Protein AF-A0A699XY38-F1 (afdb_monomer_lite)

Structure (mmCIF, N/CA/C/O backbone):
data_AF-A0A699XY38-F1
#
_entry.id   AF-A0A699XY38-F1
#
loop_
_atom_site.group_PDB
_atom_site.id
_atom_site.type_symbol
_atom_site.label_atom_id
_atom_site.label_alt_id
_atom_site.label_comp_id
_atom_site.label_asym_id
_atom_site.label_entity_id
_atom_site.label_seq_id
_atom_site.pdbx_PDB_ins_code
_atom_site.Cartn_x
_atom_site.Cartn_y
_atom_site.Cartn_z
_atom_site.occupancy
_atom_site.B_iso_or_equiv
_atom_site.auth_seq_id
_atom_site.auth_comp_id
_atom_site.auth_asym_id
_atom_site.auth_atom_id
_atom_site.pdbx_PDB_model_num
ATOM 1 N N . TYR A 1 1 ? -6.854 -14.304 -1.790 1.00 32.34 1 TYR A N 1
ATOM 2 C CA . TYR A 1 1 ? -5.843 -14.781 -0.823 1.00 32.34 1 TYR A CA 1
ATOM 3 C C . TYR A 1 1 ? -5.232 -13.549 -0.171 1.00 32.34 1 TYR A C 1
ATOM 5 O O . TYR A 1 1 ? -4.716 -12.709 -0.888 1.00 32.34 1 TYR A O 1
ATOM 13 N N . TRP A 1 2 ? -5.368 -13.379 1.145 1.00 28.33 2 TRP A N 1
ATOM 14 C CA . TRP A 1 2 ? -4.684 -12.312 1.887 1.00 28.33 2 TRP A CA 1
ATOM 15 C C . TRP A 1 2 ? -3.635 -12.977 2.771 1.00 28.33 2 TRP A C 1
ATOM 17 O O . TRP A 1 2 ? -3.960 -13.529 3.820 1.00 28.33 2 TRP A O 1
ATOM 27 N N . THR A 1 3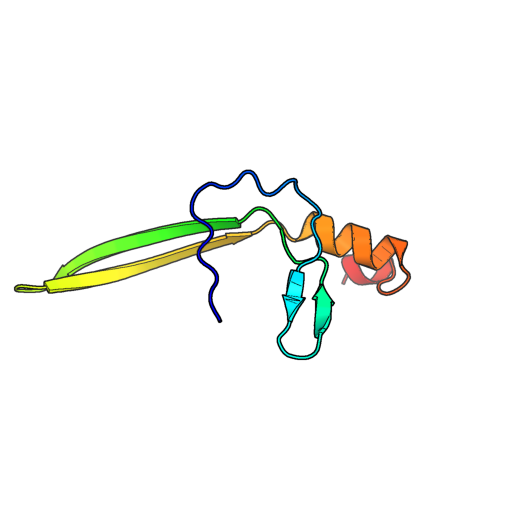 ? -2.389 -13.000 2.307 1.00 36.84 3 THR A N 1
ATOM 28 C CA . THR A 1 3 ? -1.262 -13.535 3.072 1.00 36.84 3 THR A CA 1
ATOM 29 C C . THR A 1 3 ? -0.847 -12.472 4.086 1.00 36.84 3 THR A C 1
ATOM 31 O O . THR A 1 3 ? -0.066 -11.578 3.779 1.00 36.84 3 THR A O 1
ATOM 34 N N . LEU A 1 4 ? -1.425 -12.517 5.287 1.00 36.78 4 LEU A N 1
ATOM 35 C CA . LEU A 1 4 ? -0.950 -11.721 6.420 1.00 36.78 4 LEU A CA 1
ATOM 36 C C . LEU A 1 4 ? 0.423 -12.258 6.843 1.00 36.78 4 LEU A C 1
ATOM 38 O O . LEU A 1 4 ? 0.521 -13.301 7.490 1.00 36.78 4 LEU A O 1
ATOM 42 N N . ALA A 1 5 ? 1.484 -11.558 6.444 1.00 39.03 5 ALA A N 1
ATOM 43 C CA . ALA A 1 5 ? 2.847 -11.859 6.854 1.00 39.03 5 ALA A CA 1
ATOM 44 C C . ALA A 1 5 ? 3.060 -11.432 8.318 1.00 39.03 5 ALA A C 1
ATOM 46 O O . ALA A 1 5 ? 3.290 -10.266 8.629 1.00 39.03 5 ALA A O 1
ATOM 47 N N . VAL A 1 6 ? 2.969 -12.398 9.231 1.00 32.81 6 VAL A N 1
ATOM 48 C CA . VAL A 1 6 ? 3.667 -12.355 10.529 1.00 32.81 6 VAL A CA 1
ATOM 49 C C . VAL A 1 6 ? 5.187 -12.328 10.277 1.00 32.81 6 VAL A C 1
ATOM 51 O O . VAL A 1 6 ? 5.612 -12.751 9.202 1.00 32.81 6 VAL A O 1
ATOM 54 N N . PRO A 1 7 ? 6.013 -11.822 11.217 1.00 36.03 7 PRO A N 1
ATOM 55 C CA . PRO A 1 7 ? 7.362 -11.324 10.947 1.00 36.03 7 PRO A CA 1
ATOM 56 C C . PRO A 1 7 ? 8.350 -12.449 10.609 1.00 36.03 7 PRO A C 1
ATOM 58 O O . PRO A 1 7 ? 9.144 -12.890 11.434 1.00 36.03 7 PRO A O 1
ATOM 61 N N . GLY A 1 8 ? 8.315 -12.898 9.360 1.00 41.69 8 GLY A N 1
ATOM 62 C CA . GLY A 1 8 ? 9.485 -13.355 8.636 1.00 41.69 8 GLY A CA 1
ATOM 63 C C . GLY A 1 8 ? 10.104 -12.135 7.975 1.00 41.69 8 GLY A C 1
ATOM 64 O O . GLY A 1 8 ? 9.391 -11.291 7.434 1.00 41.69 8 GLY A O 1
ATOM 65 N N . LYS A 1 9 ? 11.425 -12.012 8.049 1.00 41.28 9 LYS A N 1
ATOM 66 C CA . LYS A 1 9 ? 12.181 -10.996 7.322 1.00 41.28 9 LYS A CA 1
ATOM 67 C C . LYS A 1 9 ? 11.964 -11.247 5.821 1.00 41.28 9 LYS A C 1
ATOM 69 O O . LYS A 1 9 ? 12.699 -12.023 5.229 1.00 41.28 9 LYS A O 1
ATOM 74 N N . GLN A 1 10 ? 10.915 -10.673 5.231 1.00 45.84 10 GLN A N 1
ATOM 75 C CA . GLN A 1 10 ? 10.833 -10.544 3.781 1.00 45.84 10 GLN A CA 1
ATOM 76 C C . GLN A 1 10 ? 11.938 -9.567 3.410 1.00 45.84 10 GLN A C 1
ATOM 78 O O . GLN A 1 10 ? 11.884 -8.388 3.773 1.00 45.84 10 GLN A O 1
ATOM 83 N N . GLU A 1 11 ? 12.991 -10.075 2.778 1.00 46.81 11 GLU A N 1
ATOM 84 C CA . GLU A 1 11 ? 13.960 -9.201 2.146 1.00 46.81 11 GLU A CA 1
ATOM 85 C C . GLU A 1 11 ? 13.196 -8.461 1.048 1.00 46.81 11 GLU A C 1
ATOM 87 O O . GLU A 1 11 ? 12.495 -9.052 0.226 1.00 46.81 11 GLU A O 1
ATOM 92 N N . SER A 1 12 ? 13.207 -7.133 1.119 1.00 48.31 12 SER A N 1
ATOM 93 C CA . SER A 1 12 ? 12.518 -6.300 0.142 1.00 48.31 12 SER A CA 1
ATOM 94 C C . SER A 1 12 ? 12.968 -6.704 -1.265 1.00 48.31 12 SER A C 1
ATOM 96 O O . SER A 1 12 ? 14.157 -6.594 -1.567 1.00 48.31 12 SER A O 1
ATOM 98 N N . GLY A 1 13 ? 12.040 -7.148 -2.115 1.00 52.25 13 GLY A N 1
ATOM 99 C CA . GLY A 1 13 ? 12.340 -7.534 -3.499 1.00 52.25 13 GLY A CA 1
ATOM 100 C C . GLY A 1 13 ? 12.096 -9.000 -3.867 1.00 52.25 13 GLY A C 1
ATOM 101 O O . GLY A 1 13 ? 12.295 -9.344 -5.031 1.00 52.25 13 GLY A O 1
ATOM 102 N N . ASP A 1 14 ? 11.634 -9.850 -2.946 1.00 58.94 14 ASP A N 1
ATOM 103 C CA . ASP A 1 14 ? 11.241 -11.219 -3.301 1.00 58.94 14 ASP A CA 1
ATOM 104 C C . ASP A 1 14 ? 9.995 -11.244 -4.203 1.00 58.94 14 ASP A C 1
ATOM 106 O O . ASP A 1 14 ? 8.972 -10.601 -3.935 1.00 58.94 14 ASP A O 1
ATOM 110 N N . LYS A 1 15 ? 10.080 -12.018 -5.289 1.00 65.12 15 LYS A N 1
ATOM 111 C CA . LYS A 1 15 ? 8.969 -12.236 -6.217 1.00 65.12 15 LYS A CA 1
ATOM 112 C C . LYS A 1 15 ? 7.897 -13.118 -5.579 1.00 65.12 15 LYS A C 1
ATOM 114 O O . LYS A 1 15 ? 8.194 -14.171 -5.017 1.00 65.12 15 LYS A O 1
ATOM 119 N N . VAL A 1 16 ? 6.637 -12.727 -5.727 1.00 74.19 16 VAL A N 1
ATOM 120 C CA . VAL A 1 16 ? 5.478 -13.463 -5.210 1.00 74.19 16 VAL A CA 1
ATOM 121 C C . VAL A 1 16 ? 4.809 -14.213 -6.356 1.00 74.19 16 VAL A C 1
ATOM 123 O O . VAL A 1 16 ? 4.500 -13.611 -7.379 1.00 74.19 16 VAL A O 1
ATOM 126 N N . LYS A 1 17 ? 4.571 -15.518 -6.196 1.00 75.75 17 LYS A N 1
ATOM 127 C CA . LYS A 1 17 ? 3.835 -16.315 -7.188 1.00 75.75 17 LYS A CA 1
ATOM 128 C C . LYS A 1 17 ? 2.331 -16.229 -6.955 1.00 75.75 17 LYS A C 1
ATOM 130 O O . LYS A 1 17 ? 1.885 -16.362 -5.815 1.00 75.75 17 LYS A O 1
ATOM 135 N N . ASP A 1 18 ? 1.564 -16.024 -8.019 1.00 75.19 18 ASP A N 1
ATOM 136 C CA . ASP A 1 18 ? 0.106 -16.158 -7.979 1.00 75.19 18 ASP A CA 1
ATOM 137 C C . ASP A 1 18 ? -0.350 -17.616 -8.187 1.00 75.19 18 ASP A C 1
ATOM 139 O O . ASP A 1 18 ? 0.460 -18.533 -8.347 1.00 75.19 18 ASP A O 1
ATOM 143 N N . ALA A 1 19 ? -1.668 -17.839 -8.154 1.00 75.81 19 ALA A N 1
ATOM 144 C CA . ALA A 1 19 ? -2.270 -19.162 -8.331 1.00 75.81 19 ALA A CA 1
ATOM 145 C C . ALA A 1 19 ? -2.110 -19.731 -9.755 1.00 75.81 19 ALA A C 1
ATOM 147 O O . ALA A 1 19 ? -2.297 -20.929 -9.957 1.00 75.81 19 ALA A O 1
ATOM 148 N N . GLU A 1 20 ? -1.765 -18.887 -10.725 1.00 79.50 20 GLU A N 1
ATOM 149 C CA . GLU A 1 20 ? -1.539 -19.245 -12.126 1.00 79.50 20 GLU A CA 1
ATOM 150 C C . GLU A 1 20 ? -0.045 -19.485 -12.416 1.00 79.50 20 GLU A C 1
ATOM 152 O O . GLU A 1 20 ? 0.322 -19.927 -13.502 1.00 79.50 20 GLU A O 1
ATOM 157 N N . GLY A 1 21 ? 0.822 -19.255 -11.423 1.00 78.75 21 GLY A N 1
ATOM 158 C CA . GLY A 1 21 ? 2.266 -19.437 -11.509 1.00 78.75 21 GLY A CA 1
ATOM 159 C C . GLY A 1 21 ? 3.028 -18.210 -12.008 1.00 78.75 21 GLY A C 1
ATOM 160 O O . GLY A 1 21 ? 4.250 -18.299 -12.156 1.00 78.75 21 GLY A O 1
ATOM 161 N N . ASN A 1 22 ? 2.360 -17.072 -12.232 1.00 76.44 22 ASN A N 1
ATOM 162 C CA . ASN A 1 22 ? 3.040 -15.838 -12.611 1.00 76.44 22 ASN A CA 1
ATOM 163 C C . ASN A 1 22 ? 3.791 -15.264 -11.411 1.00 76.44 22 ASN A C 1
ATOM 165 O O . ASN A 1 22 ? 3.315 -15.302 -10.275 1.00 76.44 22 ASN A O 1
ATOM 169 N N . GLU A 1 23 ? 4.966 -14.702 -11.673 1.00 76.06 23 GLU A N 1
ATOM 170 C CA . GLU A 1 23 ? 5.769 -14.023 -10.665 1.00 76.06 23 GLU A CA 1
ATOM 171 C C . GLU A 1 23 ? 5.506 -12.517 -10.679 1.00 76.06 23 GLU A C 1
ATOM 173 O O . GLU A 1 23 ? 5.620 -11.863 -1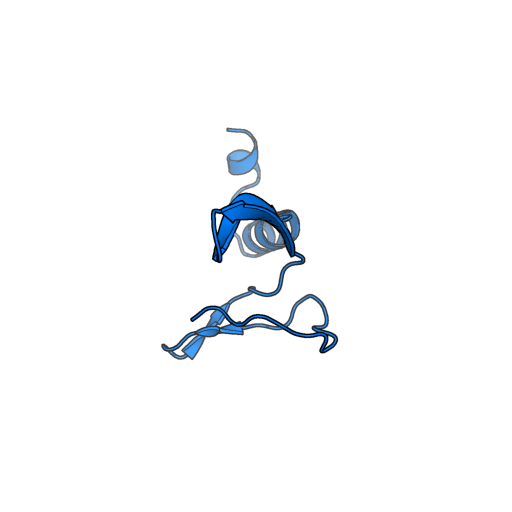1.715 1.00 76.06 23 GLU A O 1
ATOM 178 N N . TRP A 1 24 ? 5.225 -11.964 -9.505 1.00 67.12 24 TRP A N 1
ATOM 179 C CA . TRP A 1 24 ? 4.926 -10.557 -9.290 1.00 67.12 24 TRP A CA 1
ATOM 180 C C . TRP A 1 24 ? 6.008 -9.905 -8.439 1.00 67.12 24 TRP A C 1
ATOM 182 O O . TRP A 1 24 ? 6.413 -10.452 -7.410 1.00 67.12 24 TRP A O 1
ATOM 192 N N . ASP A 1 25 ? 6.427 -8.696 -8.809 1.00 64.75 25 ASP A N 1
ATOM 193 C CA . ASP A 1 25 ? 7.214 -7.821 -7.934 1.00 64.75 25 ASP A CA 1
ATOM 194 C C . ASP A 1 25 ? 6.279 -7.249 -6.847 1.00 64.75 25 ASP A C 1
ATOM 196 O O . ASP A 1 25 ? 5.807 -6.118 -6.934 1.00 64.75 25 ASP A O 1
ATOM 200 N N . GLY A 1 26 ? 5.891 -8.096 -5.888 1.00 57.06 26 GLY A N 1
ATOM 201 C CA . GLY A 1 26 ? 4.711 -7.872 -5.044 1.00 57.06 26 GLY A CA 1
ATOM 202 C C . GLY A 1 26 ? 4.983 -7.589 -3.568 1.00 57.06 26 GLY A C 1
ATOM 203 O O . GLY A 1 26 ? 4.054 -7.233 -2.847 1.00 57.06 26 GLY A O 1
ATOM 204 N N . ALA A 1 27 ? 6.219 -7.737 -3.089 1.00 61.44 27 ALA A N 1
ATOM 205 C CA . ALA A 1 27 ? 6.547 -7.469 -1.691 1.00 61.44 27 ALA A CA 1
ATOM 206 C C . ALA A 1 27 ? 7.022 -6.017 -1.520 1.00 61.44 27 ALA A C 1
ATOM 208 O O . ALA A 1 27 ? 8.219 -5.731 -1.578 1.00 61.44 27 ALA A O 1
ATOM 209 N N . MET A 1 28 ? 6.076 -5.095 -1.319 1.00 65.19 28 MET A N 1
ATOM 210 C CA . MET A 1 28 ? 6.376 -3.717 -0.922 1.00 65.19 28 MET A CA 1
ATOM 211 C C . MET A 1 28 ? 6.023 -3.470 0.546 1.00 65.19 28 MET A C 1
ATOM 213 O O . MET A 1 28 ? 5.044 -4.039 1.037 1.00 65.19 28 MET A O 1
ATOM 217 N N . PRO A 1 29 ? 6.775 -2.604 1.251 1.00 67.56 29 PRO A N 1
ATOM 218 C CA . PRO A 1 29 ? 6.404 -2.175 2.590 1.00 67.56 29 PRO A CA 1
ATOM 219 C C . PRO A 1 29 ? 4.997 -1.569 2.599 1.00 67.56 29 PRO A C 1
ATOM 221 O O . PRO A 1 29 ? 4.703 -0.619 1.870 1.00 67.56 29 PRO A O 1
ATOM 224 N N . ALA A 1 30 ? 4.139 -2.115 3.453 1.00 72.06 30 ALA A N 1
ATOM 225 C CA . ALA A 1 30 ? 2.818 -1.581 3.733 1.00 72.06 30 ALA A CA 1
ATOM 226 C C . ALA A 1 30 ? 2.602 -1.535 5.245 1.00 72.06 30 ALA A C 1
ATOM 228 O O . ALA A 1 30 ? 3.047 -2.418 5.981 1.00 72.06 30 ALA A O 1
ATOM 229 N N . ALA A 1 31 ? 1.902 -0.504 5.701 1.00 77.50 31 ALA A N 1
ATOM 230 C CA . ALA A 1 31 ? 1.438 -0.380 7.068 1.00 77.50 31 ALA A CA 1
ATOM 231 C C . ALA A 1 31 ? -0.090 -0.395 7.086 1.00 77.50 31 ALA A C 1
ATOM 233 O O . ALA A 1 31 ? -0.750 0.263 6.281 1.00 77.50 31 ALA A O 1
ATOM 234 N N . PHE A 1 32 ? -0.647 -1.144 8.033 1.00 85.94 32 PHE A N 1
ATOM 235 C CA . PHE A 1 32 ? -2.085 -1.267 8.226 1.00 85.94 32 PHE A CA 1
ATOM 236 C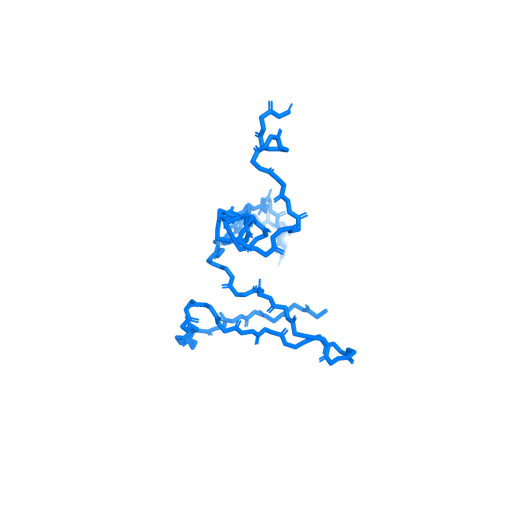 C . PHE A 1 32 ? -2.441 -0.753 9.616 1.00 85.94 32 PHE A C 1
ATOM 238 O O . PHE A 1 32 ? -1.877 -1.201 10.615 1.00 85.94 32 PHE A O 1
ATOM 245 N N . ASN A 1 33 ? -3.392 0.170 9.685 1.00 88.38 33 ASN A N 1
ATOM 246 C CA . ASN A 1 33 ? -3.915 0.716 10.924 1.00 88.38 33 ASN A CA 1
ATOM 247 C C . ASN A 1 33 ? -5.434 0.514 10.956 1.00 88.38 33 ASN A C 1
ATOM 249 O O . ASN A 1 33 ? -6.194 1.160 10.232 1.00 88.38 33 ASN A O 1
ATOM 253 N N . PHE A 1 34 ? -5.871 -0.421 11.796 1.00 95.19 34 PHE A N 1
ATOM 254 C CA . PHE A 1 34 ? -7.280 -0.728 12.005 1.00 95.19 34 PHE A CA 1
ATOM 255 C C . PHE A 1 34 ? -7.700 -0.233 13.382 1.00 95.19 34 PHE A C 1
ATOM 257 O O . PHE A 1 34 ? -7.159 -0.675 14.398 1.00 95.19 34 PHE A O 1
ATOM 264 N N . LYS A 1 35 ? -8.693 0.655 13.430 1.00 95.44 35 LYS A N 1
ATOM 265 C CA . LYS A 1 35 ? -9.308 1.073 14.692 1.00 95.44 35 LYS A CA 1
ATOM 266 C C . LYS A 1 35 ? -10.604 0.316 14.899 1.00 95.44 35 LYS A C 1
ATOM 268 O O . LYS A 1 35 ? -11.363 0.086 13.958 1.00 95.44 35 LYS A O 1
ATOM 273 N N . TYR A 1 36 ? -10.867 -0.027 16.151 1.00 96.88 36 TYR A N 1
ATOM 274 C CA . TYR A 1 36 ? -12.078 -0.715 16.573 1.00 96.88 36 TYR A CA 1
ATOM 275 C C . TYR A 1 36 ? -12.763 0.092 17.669 1.00 96.88 36 TYR A C 1
ATOM 277 O O . TYR A 1 36 ? -12.114 0.787 18.451 1.00 96.88 36 TYR A O 1
ATOM 285 N N . ARG A 1 37 ? -14.088 -0.013 17.735 1.00 96.00 37 ARG A N 1
ATOM 286 C CA . ARG A 1 37 ? -14.906 0.490 18.838 1.00 96.00 37 ARG A CA 1
ATOM 287 C C . ARG A 1 37 ? -15.716 -0.651 19.435 1.00 96.00 37 ARG A C 1
ATOM 289 O O . ARG A 1 37 ? -16.080 -1.588 18.725 1.00 96.00 37 ARG A O 1
ATOM 296 N N . LYS A 1 38 ? -16.026 -0.551 20.725 1.00 96.44 38 LYS A N 1
ATOM 297 C CA . LYS A 1 38 ? -16.990 -1.447 21.367 1.00 96.44 38 LYS A CA 1
ATOM 298 C C . LYS A 1 38 ? -18.384 -1.202 20.780 1.00 96.44 38 LYS A C 1
ATOM 300 O O . LYS A 1 38 ? -18.750 -0.053 20.534 1.00 96.44 38 LYS A O 1
ATOM 305 N N . ASP A 1 39 ? -19.131 -2.270 20.547 1.00 96.12 39 ASP A N 1
ATOM 306 C CA . ASP A 1 39 ? -20.479 -2.242 19.979 1.00 96.12 39 ASP A CA 1
ATOM 307 C C . ASP A 1 39 ? -21.329 -3.308 20.682 1.00 96.12 39 ASP A C 1
ATOM 309 O O . ASP A 1 39 ? -21.281 -4.486 20.330 1.00 96.12 39 ASP A O 1
ATOM 313 N N . GLY A 1 40 ? -22.023 -2.908 21.755 1.00 94.75 40 GLY A N 1
ATOM 314 C CA . GLY A 1 40 ? -22.691 -3.837 22.673 1.00 94.75 40 GLY A CA 1
ATOM 315 C C . GLY A 1 40 ? -21.700 -4.818 23.308 1.00 94.75 40 GLY A C 1
ATOM 316 O O . GLY A 1 40 ? -20.707 -4.401 23.915 1.00 94.75 40 GLY A O 1
ATOM 317 N N . ASP A 1 41 ? -21.960 -6.110 23.116 1.00 96.19 41 ASP A N 1
ATOM 318 C CA . ASP A 1 41 ? -21.094 -7.214 23.550 1.00 96.19 41 ASP A CA 1
ATOM 319 C C . ASP A 1 41 ? -19.997 -7.563 22.523 1.00 96.19 41 ASP A C 1
ATOM 321 O O . ASP A 1 41 ? -19.223 -8.498 22.727 1.00 96.19 41 ASP A O 1
ATOM 325 N N . GLY A 1 42 ? -19.909 -6.815 21.418 1.00 95.62 42 GLY A N 1
ATOM 326 C CA . GLY A 1 42 ? -18.947 -7.030 20.341 1.00 95.62 42 GLY A CA 1
ATOM 327 C C . GLY A 1 42 ? -17.941 -5.894 20.148 1.00 95.62 42 GLY A C 1
ATOM 328 O O . GLY A 1 42 ? -17.937 -4.868 20.837 1.00 95.62 42 GLY A O 1
ATOM 329 N N . ILE A 1 43 ? -17.083 -6.083 19.146 1.00 96.00 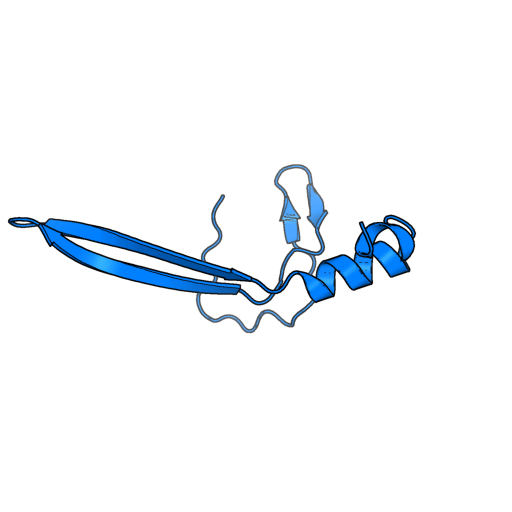43 ILE A N 1
ATOM 330 C CA . ILE A 1 43 ? -16.201 -5.053 18.595 1.00 96.00 43 ILE A CA 1
ATOM 331 C C . ILE A 1 43 ? -16.575 -4.812 17.134 1.00 96.00 43 ILE A C 1
ATOM 333 O O . ILE A 1 43 ? -16.831 -5.750 16.381 1.00 96.00 43 ILE A O 1
ATOM 337 N N . ARG A 1 44 ? -16.596 -3.547 16.717 1.00 96.44 44 ARG A N 1
ATOM 338 C CA . ARG A 1 44 ? -16.812 -3.147 15.324 1.00 96.44 44 ARG A CA 1
ATOM 339 C C . ARG A 1 44 ? -15.626 -2.324 14.852 1.00 96.44 44 ARG A C 1
ATOM 341 O O . ARG A 1 44 ? -15.196 -1.406 15.548 1.00 96.44 44 ARG A O 1
ATOM 348 N N . MET A 1 45 ? -15.118 -2.624 13.661 1.00 95.94 45 MET A N 1
ATOM 349 C CA . MET A 1 45 ? -14.103 -1.795 13.016 1.00 95.94 45 MET A CA 1
ATOM 350 C C . MET A 1 45 ? -14.678 -0.399 12.752 1.00 95.94 45 MET A C 1
ATOM 352 O O . MET A 1 45 ? -15.749 -0.256 12.165 1.00 95.94 45 MET A O 1
ATOM 356 N N . SER A 1 46 ? -13.991 0.624 13.244 1.00 95.75 46 SER A N 1
ATOM 357 C CA . SER A 1 46 ? -14.368 2.030 13.104 1.00 95.75 46 SER A CA 1
ATOM 358 C C . SER A 1 46 ? -13.535 2.754 12.053 1.00 95.75 46 SER A C 1
ATOM 360 O O . SER A 1 46 ? -14.009 3.738 11.493 1.00 95.75 46 SER A O 1
ATOM 362 N N . GLN A 1 47 ? -12.318 2.279 11.774 1.00 94.38 47 GLN A N 1
ATOM 363 C CA . GLN A 1 47 ? -11.455 2.845 10.744 1.00 94.38 47 GLN A CA 1
ATOM 364 C C . GLN A 1 47 ? -10.564 1.766 10.133 1.00 94.38 47 GLN A C 1
ATOM 366 O O . GLN A 1 47 ? -10.017 0.924 10.847 1.00 94.38 47 GLN A O 1
ATOM 371 N N . THR A 1 48 ? -10.380 1.860 8.821 1.00 96.19 48 THR A N 1
ATOM 372 C CA . THR A 1 48 ? -9.344 1.153 8.075 1.00 96.19 48 THR A CA 1
ATOM 373 C C . THR A 1 48 ? -8.451 2.189 7.420 1.00 96.19 48 THR A C 1
ATOM 375 O O . THR A 1 48 ? -8.932 3.028 6.663 1.00 96.19 48 THR A O 1
ATOM 378 N N . GLU A 1 49 ? -7.163 2.134 7.714 1.00 92.94 49 GLU A N 1
ATOM 379 C CA . GLU A 1 49 ? -6.151 2.973 7.091 1.00 92.94 49 GLU A CA 1
ATOM 380 C C . GLU A 1 49 ? -5.019 2.072 6.603 1.00 92.94 49 GLU A C 1
ATOM 382 O O . GLU A 1 49 ? -4.500 1.236 7.343 1.00 92.94 49 GLU A O 1
ATOM 387 N N . ILE A 1 50 ? -4.695 2.202 5.321 1.00 88.50 50 ILE A N 1
ATOM 388 C CA . ILE A 1 50 ? -3.670 1.410 4.648 1.00 88.50 50 ILE A CA 1
ATOM 389 C C . ILE A 1 50 ? -2.700 2.407 4.033 1.00 88.50 50 ILE A C 1
ATOM 391 O O . ILE A 1 50 ? -3.084 3.185 3.162 1.00 88.50 50 ILE A O 1
ATOM 395 N N . ALA A 1 51 ? -1.457 2.388 4.500 1.00 82.38 51 ALA A N 1
ATOM 396 C CA . ALA A 1 51 ? -0.371 3.167 3.932 1.00 82.38 51 ALA A CA 1
ATOM 397 C C . ALA A 1 51 ? 0.530 2.228 3.129 1.00 82.38 51 ALA A C 1
ATOM 399 O O . ALA A 1 51 ? 1.051 1.248 3.659 1.00 82.38 51 ALA A O 1
ATOM 400 N N . ALA A 1 52 ? 0.707 2.530 1.849 1.00 80.25 52 ALA A N 1
ATOM 401 C CA . ALA A 1 52 ? 1.594 1.801 0.956 1.00 80.25 52 ALA A CA 1
ATOM 402 C C . ALA A 1 52 ? 2.381 2.810 0.117 1.00 80.25 52 ALA A C 1
ATOM 404 O O . ALA A 1 52 ? 1.813 3.804 -0.336 1.00 80.25 52 ALA A O 1
ATOM 405 N N . ASP A 1 53 ? 3.674 2.553 -0.081 1.00 77.50 53 ASP A N 1
ATOM 406 C CA . ASP A 1 53 ? 4.529 3.355 -0.957 1.00 77.50 53 ASP A CA 1
ATOM 407 C C . ASP A 1 53 ? 4.716 2.630 -2.301 1.00 77.50 53 ASP A C 1
ATOM 409 O O . ASP A 1 53 ? 5.412 1.613 -2.350 1.00 77.50 53 ASP A O 1
ATOM 413 N N . PRO A 1 54 ? 4.114 3.123 -3.402 1.00 75.94 54 PRO A N 1
ATOM 414 C CA . PRO A 1 54 ? 4.235 2.498 -4.713 1.00 75.94 54 PRO A CA 1
ATOM 415 C C . PRO A 1 54 ? 5.526 2.855 -5.462 1.00 75.94 54 PRO A C 1
ATOM 417 O O . PRO A 1 54 ? 5.729 2.373 -6.580 1.00 75.94 54 PRO A O 1
ATOM 420 N N . SER A 1 55 ? 6.406 3.684 -4.894 1.00 80.69 55 SER A N 1
ATOM 421 C CA . SER A 1 55 ? 7.575 4.224 -5.598 1.00 80.69 55 SER A CA 1
ATOM 422 C C . SER A 1 55 ? 8.494 3.129 -6.144 1.00 80.69 55 SER A C 1
ATOM 424 O O . SER A 1 55 ? 8.994 3.245 -7.264 1.00 80.69 55 SER A O 1
ATOM 426 N N . ALA A 1 56 ? 8.679 2.028 -5.408 1.00 75.00 56 ALA A N 1
ATOM 427 C CA . ALA A 1 56 ? 9.506 0.909 -5.862 1.00 75.00 56 ALA A CA 1
ATOM 428 C C . ALA A 1 56 ? 8.922 0.215 -7.108 1.00 75.00 56 ALA A C 1
ATOM 430 O O . ALA A 1 56 ? 9.661 -0.059 -8.060 1.00 75.00 56 ALA A O 1
ATOM 431 N N . THR A 1 57 ? 7.602 -0.005 -7.150 1.00 76.69 57 THR A N 1
ATOM 432 C CA . THR A 1 57 ? 6.914 -0.537 -8.337 1.00 76.69 57 THR A CA 1
ATOM 433 C C . THR A 1 57 ? 7.048 0.413 -9.520 1.00 76.69 57 THR A C 1
ATOM 435 O O . THR A 1 57 ? 7.411 -0.027 -10.610 1.00 76.69 57 THR A O 1
ATOM 438 N N . ILE A 1 58 ? 6.830 1.715 -9.312 1.00 82.19 58 ILE A N 1
ATOM 439 C CA . ILE A 1 58 ? 6.937 2.730 -10.371 1.00 82.19 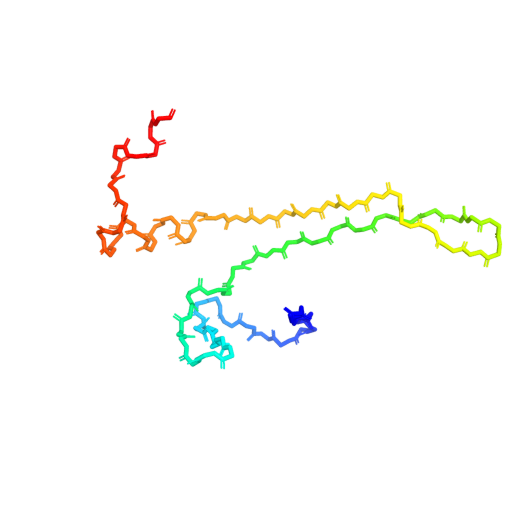58 ILE A CA 1
ATOM 440 C C . ILE A 1 58 ? 8.348 2.737 -10.976 1.00 82.19 58 ILE A C 1
ATOM 442 O O . ILE A 1 58 ? 8.504 2.665 -12.196 1.00 82.19 58 ILE A O 1
ATOM 446 N N . VAL A 1 59 ? 9.389 2.735 -10.138 1.00 83.06 59 VAL A N 1
ATOM 447 C CA . VAL A 1 59 ? 10.786 2.650 -10.596 1.00 83.06 59 VAL A CA 1
ATOM 448 C C . VAL A 1 59 ? 11.034 1.366 -11.394 1.00 83.06 59 VAL A C 1
ATOM 450 O O . VAL A 1 59 ? 11.716 1.401 -12.420 1.00 83.06 59 VAL A O 1
ATOM 453 N N . GLY A 1 60 ? 10.475 0.234 -10.958 1.00 80.44 60 GLY A N 1
ATOM 454 C CA . GLY A 1 60 ? 10.557 -1.035 -11.684 1.00 80.44 60 GLY A CA 1
ATOM 455 C C . GLY A 1 60 ? 9.897 -0.975 -13.065 1.00 80.44 60 GLY A C 1
ATOM 456 O O . GLY A 1 60 ? 10.494 -1.413 -14.051 1.00 80.44 60 GLY A O 1
ATOM 457 N N . MET A 1 61 ? 8.702 -0.390 -13.158 1.00 82.94 61 MET A N 1
ATOM 458 C CA . MET A 1 61 ? 7.962 -0.235 -1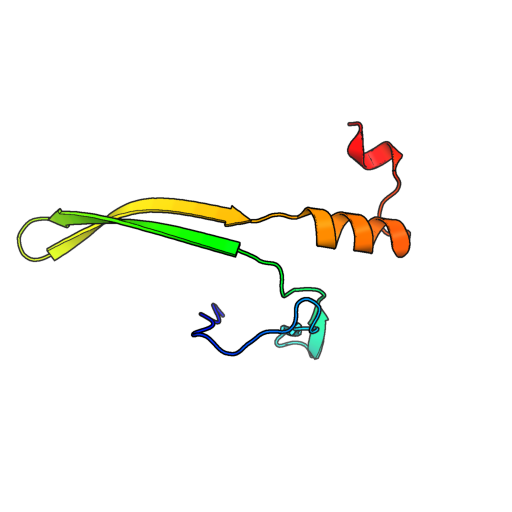4.416 1.00 82.94 61 MET A CA 1
ATOM 459 C C . MET A 1 61 ? 8.706 0.657 -15.413 1.00 82.94 61 MET A C 1
ATOM 461 O O . MET A 1 61 ? 8.811 0.297 -16.587 1.00 82.94 61 MET A O 1
ATOM 465 N N . LEU A 1 62 ? 9.279 1.771 -14.945 1.00 85.00 62 LEU A N 1
ATOM 466 C CA . LEU A 1 62 ? 10.107 2.657 -15.766 1.00 85.00 62 LEU A CA 1
ATOM 467 C C . LEU A 1 62 ? 11.337 1.923 -16.316 1.00 85.00 62 LEU A C 1
ATOM 469 O O . LEU A 1 62 ? 11.591 1.948 -17.519 1.00 85.00 62 LEU A O 1
ATOM 473 N N . LYS A 1 63 ? 12.080 1.207 -15.458 1.00 82.19 63 LYS A N 1
ATOM 474 C CA . LYS A 1 63 ? 13.284 0.457 -15.867 1.00 82.19 63 LYS A CA 1
ATOM 475 C C . LYS A 1 63 ? 12.990 -0.635 -16.898 1.00 82.19 63 LYS A C 1
ATOM 477 O O . LYS A 1 63 ? 13.856 -0.944 -17.711 1.00 82.19 63 LYS A O 1
ATOM 482 N N . ARG A 1 64 ? 11.792 -1.223 -16.863 1.00 83.75 64 ARG A N 1
ATOM 483 C CA . ARG A 1 64 ? 11.356 -2.282 -17.790 1.00 83.75 64 ARG A CA 1
ATOM 484 C C . ARG A 1 64 ? 10.672 -1.749 -19.051 1.00 83.75 64 ARG A C 1
ATOM 486 O O . ARG A 1 64 ? 10.245 -2.546 -19.878 1.00 83.75 64 ARG A O 1
ATOM 493 N N . GLY A 1 65 ? 10.548 -0.429 -19.200 1.00 85.00 65 GLY A N 1
ATOM 494 C CA . GLY A 1 65 ? 9.878 0.194 -20.343 1.00 85.00 65 GLY A CA 1
ATOM 495 C C . GLY A 1 65 ? 8.360 -0.013 -20.367 1.00 85.00 65 GLY A C 1
ATOM 496 O O . GLY A 1 65 ? 7.733 0.203 -21.398 1.00 85.00 65 GLY A O 1
ATOM 497 N N . MET A 1 66 ? 7.766 -0.429 -19.244 1.00 84.19 66 MET A N 1
ATOM 498 C CA . MET A 1 66 ? 6.315 -0.606 -19.098 1.00 84.19 66 MET A CA 1
ATOM 499 C C . MET A 1 66 ? 5.586 0.723 -18.869 1.00 84.19 66 MET A C 1
ATOM 501 O O . MET A 1 66 ? 4.379 0.810 -19.066 1.00 84.19 66 MET A O 1
ATOM 505 N N . MET A 1 67 ? 6.319 1.741 -18.424 1.00 85.25 67 MET A N 1
ATOM 506 C CA . MET A 1 67 ? 5.848 3.102 -18.191 1.00 85.25 67 MET A CA 1
ATOM 507 C C . MET A 1 67 ? 6.906 4.067 -18.720 1.00 85.25 67 MET A C 1
ATOM 509 O O . MET A 1 67 ? 8.101 3.771 -18.622 1.00 85.25 67 MET A O 1
ATOM 513 N N . LYS A 1 68 ? 6.491 5.211 -19.270 1.00 92.38 68 LYS A N 1
ATOM 514 C CA . LYS A 1 68 ? 7.422 6.283 -19.636 1.00 92.38 68 LYS A CA 1
ATOM 515 C C . LYS A 1 68 ? 7.452 7.364 -18.550 1.00 92.38 68 LYS A C 1
ATOM 517 O O . LYS A 1 68 ? 6.443 7.554 -17.873 1.00 92.38 68 LYS A O 1
ATOM 522 N N . PRO A 1 69 ? 8.560 8.109 -18.378 1.00 91.88 69 PRO A N 1
ATOM 523 C CA . PRO A 1 69 ? 8.615 9.205 -17.408 1.00 91.88 69 PRO A CA 1
ATOM 524 C C . PRO A 1 69 ? 7.504 10.247 -17.597 1.00 91.88 69 PRO A C 1
ATOM 526 O O . PRO A 1 69 ? 6.991 10.781 -16.618 1.00 91.88 69 PRO A O 1
ATOM 529 N N . GLU A 1 70 ? 7.085 10.499 -18.841 1.00 94.62 70 GLU A N 1
ATOM 530 C CA . GLU A 1 70 ? 6.020 11.458 -19.155 1.00 94.62 70 GLU A CA 1
ATOM 531 C C . GLU A 1 70 ? 4.645 11.028 -18.617 1.00 94.62 70 GLU A C 1
ATOM 533 O O . GLU A 1 70 ? 3.754 11.864 -18.476 1.00 94.62 70 GLU A O 1
ATOM 538 N N . ASP A 1 71 ? 4.457 9.745 -18.295 1.00 89.06 71 ASP A N 1
ATOM 539 C CA . ASP A 1 71 ? 3.211 9.234 -17.719 1.00 89.06 71 ASP A CA 1
ATOM 540 C C . ASP A 1 71 ? 3.050 9.588 -16.231 1.00 89.06 71 ASP A C 1
ATOM 542 O O . ASP A 1 71 ? 1.934 9.533 -15.726 1.00 89.06 71 ASP A O 1
ATOM 546 N N . LEU A 1 72 ? 4.122 10.001 -15.540 1.00 86.00 72 LEU A N 1
ATOM 547 C CA . LEU A 1 72 ? 4.078 10.442 -14.134 1.00 86.00 72 LEU A CA 1
ATOM 548 C C . LEU A 1 72 ? 3.684 11.914 -13.954 1.00 86.00 72 LEU A C 1
ATOM 550 O O . LEU A 1 72 ? 3.461 12.357 -12.832 1.00 86.00 72 LEU A O 1
ATOM 554 N N . MET A 1 73 ? 3.660 12.679 -15.044 1.00 85.62 73 MET A N 1
ATOM 555 C CA . MET A 1 73 ? 3.455 14.134 -15.040 1.00 85.62 73 MET A CA 1
ATOM 556 C C . MET A 1 73 ? 2.032 14.533 -15.462 1.00 85.62 73 MET A C 1
ATOM 558 O O . MET A 1 73 ? 1.764 15.718 -15.663 1.00 85.62 73 MET A O 1
ATOM 562 N N . LYS A 1 74 ? 1.150 13.550 -15.659 1.00 70.88 74 LYS A N 1
ATOM 563 C CA . LYS A 1 74 ? -0.266 13.733 -15.997 1.00 70.88 74 LYS A CA 1
ATOM 564 C C . LYS A 1 74 ? -1.110 13.746 -14.730 1.00 70.88 74 LYS A C 1
ATOM 566 O O . LYS A 1 74 ? -2.075 14.538 -14.707 1.00 70.88 74 LYS A O 1
#

Secondary structure (DSSP, 8-state):
------S----TTPPEE-TTS-EE-----EEEEEEEEEETTEEEEEEEEEEE--HHHHHHHHHTTSS-GGGGG-

pLDDT: mean 75.31, std 19.26, range [28.33, 96.88]

Foldseek 3Di:
DDPPDDDDPPPQQDWDQDPVGDTDSPDFDKDWDWDWDDDPPDIDTPDTDIDTDCVVVVVVCCVVVVDPPVNVVD

Radius of gyration: 17.33 Å; chains: 1; bounding box: 37×34×44 Å

Sequence (74 aa):
YWTLAVPGKQESGDKVKDAEGNEWDGAMPAAFNFKYRKDGDGIRMSQTEIAADPSATIVGMLKRGMMKPEDLMK

Organism: Tanacetum cinerariifolium (NCBI:txid118510)